Protein AF-A0ABD4SRK1-F1 (afdb_monomer_lite)

Organism: NCBI:txid168471

Structure (mmCIF, N/CA/C/O backbone):
data_AF-A0ABD4SRK1-F1
#
_entry.id   AF-A0ABD4SRK1-F1
#
loop_
_atom_site.group_PDB
_atom_site.id
_atom_site.type_symbol
_atom_site.label_atom_id
_atom_site.label_alt_id
_atom_site.label_comp_id
_atom_site.label_asym_id
_atom_site.label_entity_id
_atom_site.label_seq_id
_atom_site.pdbx_PDB_ins_code
_atom_site.Cartn_x
_atom_site.Cartn_y
_atom_site.Cartn_z
_atom_site.occupancy
_atom_site.B_iso_or_equiv
_atom_site.auth_seq_id
_atom_site.auth_comp_id
_atom_site.auth_asym_id
_atom_site.auth_atom_id
_atom_site.pdbx_PDB_model_num
ATOM 1 N N . MET A 1 1 ? -2.431 10.721 2.602 1.00 72.19 1 MET A N 1
ATOM 2 C CA . MET A 1 1 ? -1.030 11.185 2.454 1.00 72.19 1 MET A CA 1
ATOM 3 C C . MET A 1 1 ? -0.013 10.204 3.034 1.00 72.19 1 MET A C 1
ATOM 5 O O . MET A 1 1 ? 0.941 9.907 2.332 1.00 72.19 1 MET A O 1
ATOM 9 N N . LEU A 1 2 ? -0.227 9.639 4.233 1.00 78.88 2 LEU A N 1
ATOM 10 C CA . LEU A 1 2 ? 0.689 8.650 4.836 1.00 78.88 2 LEU A CA 1
ATOM 11 C C . LEU A 1 2 ? 0.976 7.441 3.930 1.00 78.88 2 LEU A C 1
ATOM 13 O O . LEU A 1 2 ? 2.131 7.106 3.726 1.00 78.88 2 LEU A O 1
ATOM 17 N N . VAL A 1 3 ? -0.052 6.869 3.295 1.00 81.44 3 VAL A N 1
ATOM 18 C CA . VAL A 1 3 ? 0.104 5.719 2.382 1.00 81.44 3 VAL A CA 1
ATOM 19 C C . VAL A 1 3 ? 1.038 6.025 1.203 1.00 81.44 3 VAL A C 1
ATOM 21 O O . VAL A 1 3 ? 1.869 5.194 0.859 1.00 81.44 3 VAL A O 1
ATOM 24 N N . MET A 1 4 ? 0.958 7.226 0.612 1.00 81.94 4 MET A N 1
ATOM 25 C CA . MET A 1 4 ? 1.850 7.613 -0.492 1.00 81.94 4 MET A CA 1
ATOM 26 C C . MET A 1 4 ? 3.301 7.793 -0.032 1.00 81.94 4 MET A C 1
ATOM 28 O O . MET A 1 4 ? 4.215 7.380 -0.737 1.00 81.94 4 MET A O 1
ATOM 32 N N . LEU A 1 5 ? 3.517 8.363 1.156 1.00 85.06 5 LEU A N 1
ATOM 33 C CA . LEU A 1 5 ? 4.852 8.477 1.752 1.00 85.06 5 LEU A CA 1
ATOM 34 C C . LEU A 1 5 ? 5.440 7.099 2.076 1.00 85.06 5 LEU A C 1
ATOM 36 O O . LEU A 1 5 ? 6.577 6.824 1.708 1.00 85.06 5 LEU A O 1
ATOM 40 N N . SER A 1 6 ? 4.660 6.211 2.698 1.00 84.44 6 SER A N 1
ATOM 41 C CA . SER A 1 6 ? 5.088 4.842 2.995 1.00 84.44 6 SER A CA 1
ATOM 42 C C . SER A 1 6 ? 5.397 4.043 1.727 1.00 84.44 6 SER A C 1
ATOM 44 O O . SER A 1 6 ? 6.380 3.309 1.709 1.00 84.44 6 SER A O 1
ATOM 46 N N . LEU A 1 7 ? 4.620 4.226 0.652 1.00 86.62 7 LEU A N 1
ATOM 47 C CA . LEU A 1 7 ? 4.910 3.646 -0.662 1.00 86.62 7 LEU A CA 1
ATOM 48 C C . LEU A 1 7 ? 6.233 4.157 -1.226 1.00 86.62 7 LEU A C 1
ATOM 50 O O . LEU A 1 7 ? 7.061 3.351 -1.620 1.00 86.62 7 LEU A O 1
ATOM 54 N N . LEU A 1 8 ? 6.461 5.472 -1.245 1.00 86.25 8 LEU A N 1
ATOM 55 C CA . LEU A 1 8 ? 7.704 6.045 -1.772 1.00 86.25 8 LEU A CA 1
ATOM 56 C C . LEU A 1 8 ? 8.933 5.567 -0.990 1.00 86.25 8 LEU A C 1
ATOM 58 O O . LEU A 1 8 ? 9.958 5.242 -1.590 1.00 86.25 8 LEU A O 1
ATOM 62 N N . ILE A 1 9 ? 8.824 5.469 0.336 1.00 87.56 9 ILE A N 1
ATOM 63 C CA . ILE A 1 9 ? 9.896 4.946 1.191 1.00 87.56 9 ILE A CA 1
ATOM 64 C C . ILE A 1 9 ? 10.117 3.450 0.922 1.00 87.56 9 ILE A C 1
ATOM 66 O O . ILE A 1 9 ? 11.253 3.030 0.726 1.00 87.56 9 ILE A O 1
ATOM 70 N N . GLY A 1 10 ? 9.050 2.650 0.836 1.00 83.94 10 GLY A N 1
ATOM 71 C CA . GLY A 1 10 ? 9.148 1.225 0.504 1.00 83.94 10 GLY A CA 1
ATOM 72 C C . GLY A 1 10 ? 9.755 0.994 -0.879 1.00 83.94 10 GLY A C 1
ATOM 73 O O . GLY A 1 10 ? 10.690 0.212 -1.028 1.00 83.94 10 GLY A O 1
ATOM 74 N N . MET A 1 11 ? 9.304 1.748 -1.881 1.00 86.75 11 MET A N 1
ATOM 75 C CA . MET A 1 11 ? 9.781 1.654 -3.259 1.00 86.75 11 MET A CA 1
ATOM 76 C C . MET A 1 11 ? 11.261 2.015 -3.382 1.00 86.75 11 MET A C 1
ATOM 78 O O . MET A 1 11 ? 12.018 1.305 -4.042 1.00 86.75 11 MET A O 1
ATOM 82 N N . THR A 1 12 ? 11.686 3.102 -2.733 1.00 85.62 12 THR A N 1
ATOM 83 C CA . THR A 1 12 ? 13.100 3.505 -2.721 1.00 85.62 12 THR A CA 1
ATOM 84 C C . THR A 1 12 ? 13.962 2.514 -1.939 1.00 85.62 12 THR A C 1
ATOM 86 O O . THR A 1 12 ? 15.059 2.199 -2.394 1.00 85.62 12 THR A O 1
ATOM 89 N N . GLY A 1 13 ? 13.450 1.941 -0.844 1.00 83.56 13 GLY A N 1
ATOM 90 C CA . GLY A 1 13 ? 14.094 0.852 -0.108 1.00 83.56 13 GLY A CA 1
ATOM 91 C C . GLY A 1 13 ? 14.309 -0.394 -0.970 1.00 83.56 13 GLY A C 1
ATOM 92 O O . GLY A 1 13 ? 15.446 -0.821 -1.155 1.00 83.56 13 GLY A O 1
ATOM 93 N N . TYR A 1 14 ? 13.252 -0.932 -1.580 1.00 80.75 14 TYR A N 1
ATOM 94 C CA . TYR A 1 14 ? 13.349 -2.096 -2.471 1.00 80.75 14 TYR A CA 1
ATOM 95 C C . TYR A 1 14 ? 14.272 -1.852 -3.666 1.00 80.75 14 TYR A C 1
ATOM 97 O O . TYR A 1 14 ? 14.991 -2.752 -4.098 1.00 80.75 14 TYR A O 1
ATOM 105 N N . ARG A 1 15 ? 14.313 -0.622 -4.186 1.00 80.31 15 ARG A N 1
ATOM 106 C CA . ARG A 1 15 ? 15.232 -0.274 -5.272 1.00 80.31 15 ARG A CA 1
ATOM 107 C C . ARG A 1 15 ? 16.685 -0.203 -4.809 1.00 80.31 15 ARG A C 1
ATOM 109 O O . ARG A 1 15 ? 17.563 -0.644 -5.543 1.00 80.31 15 ARG A O 1
ATOM 116 N N . HIS A 1 16 ? 16.946 0.376 -3.640 1.00 81.38 16 HIS A N 1
ATOM 117 C CA . HIS A 1 16 ? 18.305 0.587 -3.145 1.00 81.38 16 HIS A CA 1
ATOM 118 C C . HIS A 1 16 ? 18.930 -0.699 -2.592 1.00 81.38 16 HIS A C 1
ATOM 120 O O . HIS A 1 16 ? 20.092 -0.973 -2.875 1.00 81.38 16 HIS A O 1
ATOM 126 N N . PHE A 1 17 ? 18.159 -1.495 -1.847 1.00 76.19 17 PHE A N 1
ATOM 127 C CA . PHE A 1 17 ? 18.644 -2.718 -1.203 1.00 76.19 17 PHE A CA 1
ATOM 128 C C . PHE A 1 17 ? 18.509 -3.962 -2.083 1.00 76.19 17 PHE A C 1
ATOM 130 O O . PHE A 1 17 ? 19.391 -4.814 -2.049 1.00 76.19 17 PHE A O 1
ATOM 137 N N . GLU A 1 18 ? 17.448 -4.067 -2.892 1.00 69.25 18 GLU A N 1
ATOM 138 C CA . GLU A 1 18 ? 17.181 -5.273 -3.694 1.00 69.25 18 GLU A CA 1
ATOM 139 C C . GLU A 1 18 ? 17.282 -5.052 -5.208 1.00 69.25 18 GLU A C 1
ATOM 141 O O . GLU A 1 18 ? 17.090 -5.985 -5.985 1.00 69.25 18 GLU A O 1
ATOM 146 N N . SER A 1 19 ? 17.617 -3.842 -5.676 1.00 71.94 19 SER A N 1
ATOM 147 C CA . SER A 1 19 ? 17.764 -3.502 -7.107 1.00 71.94 19 SER A CA 1
ATOM 148 C C . SER A 1 19 ? 16.542 -3.826 -7.992 1.00 71.94 19 SER A C 1
ATOM 150 O O . SER A 1 19 ? 16.625 -3.788 -9.222 1.00 71.94 19 SER A O 1
ATOM 152 N N . MET A 1 20 ? 15.378 -4.070 -7.379 1.00 72.06 20 MET A N 1
ATOM 153 C CA . MET A 1 20 ? 14.131 -4.436 -8.058 1.00 72.06 20 MET A CA 1
ATOM 154 C C . MET A 1 20 ? 13.619 -3.315 -8.967 1.00 72.06 20 MET A C 1
ATOM 156 O O . MET A 1 20 ? 13.916 -2.137 -8.747 1.00 72.06 20 MET A O 1
ATOM 160 N N . SER A 1 21 ? 12.859 -3.648 -10.017 1.00 83.12 21 SER A N 1
ATOM 161 C CA . SER A 1 21 ? 12.257 -2.629 -10.891 1.00 83.12 21 SER A CA 1
ATOM 162 C C . SER A 1 21 ? 11.297 -1.724 -10.106 1.00 83.12 21 SER A C 1
ATOM 164 O O . SER A 1 21 ? 10.735 -2.132 -9.090 1.00 83.12 21 SER A O 1
ATOM 166 N N . TRP A 1 22 ? 11.077 -0.492 -10.574 1.00 82.12 22 TRP A N 1
ATOM 167 C CA . T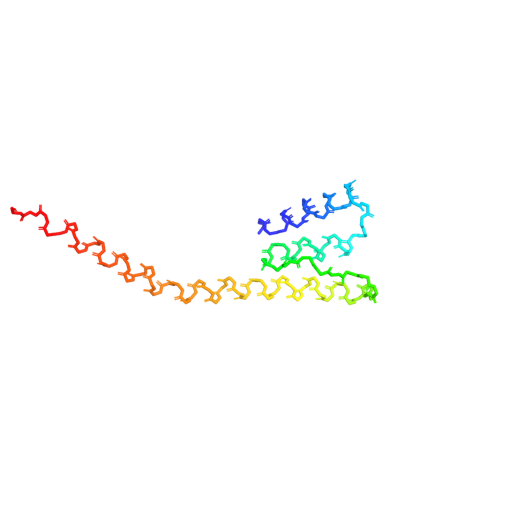RP A 1 22 ? 10.152 0.444 -9.917 1.00 82.12 22 TRP A CA 1
ATOM 168 C C . TRP A 1 22 ? 8.730 -0.123 -9.774 1.00 82.12 22 TRP A C 1
ATOM 170 O O . TRP A 1 22 ? 8.077 0.122 -8.761 1.00 82.12 22 TRP A O 1
ATOM 180 N N . LEU A 1 23 ? 8.267 -0.905 -10.756 1.00 83.56 23 LEU A N 1
ATOM 181 C CA . LEU A 1 23 ? 6.948 -1.544 -10.731 1.00 83.56 23 LEU A CA 1
ATOM 182 C C . LEU A 1 23 ? 6.895 -2.709 -9.737 1.00 83.56 23 LEU A C 1
ATOM 184 O O . LEU A 1 23 ? 5.908 -2.849 -9.019 1.00 83.56 23 LEU A O 1
ATOM 188 N N . ASP A 1 24 ? 7.965 -3.501 -9.643 1.00 83.94 24 ASP A N 1
ATOM 189 C CA . ASP A 1 24 ? 8.059 -4.599 -8.671 1.00 83.94 24 ASP A CA 1
ATOM 190 C C . ASP A 1 24 ? 8.152 -4.067 -7.236 1.00 83.94 24 ASP A C 1
ATOM 192 O O . ASP A 1 24 ? 7.517 -4.595 -6.322 1.00 83.94 24 ASP A O 1
ATOM 196 N N . ALA A 1 25 ? 8.893 -2.975 -7.046 1.00 85.88 25 ALA A N 1
ATOM 197 C CA . ALA A 1 25 ? 9.001 -2.274 -5.776 1.00 85.88 25 ALA A CA 1
ATOM 198 C C . ALA A 1 25 ? 7.655 -1.655 -5.352 1.00 85.88 25 ALA A C 1
ATOM 200 O O . ALA A 1 25 ? 7.293 -1.715 -4.174 1.00 85.88 25 ALA A O 1
ATOM 201 N N . PHE A 1 26 ? 6.891 -1.097 -6.302 1.00 86.69 26 PHE A N 1
ATOM 202 C CA . PHE A 1 26 ? 5.534 -0.594 -6.061 1.00 86.69 26 PHE A CA 1
ATOM 203 C C . PHE A 1 26 ? 4.583 -1.718 -5.651 1.00 86.69 26 PHE A C 1
ATOM 205 O O . PHE A 1 26 ? 3.910 -1.586 -4.631 1.00 86.69 26 PHE A O 1
ATOM 212 N N . LEU A 1 27 ? 4.565 -2.827 -6.400 1.00 86.38 27 LEU A N 1
ATOM 213 C CA . LEU A 1 27 ? 3.726 -3.988 -6.103 1.00 86.38 27 LEU A CA 1
ATOM 214 C C . LEU A 1 27 ? 3.996 -4.515 -4.688 1.00 86.38 27 LEU A C 1
ATOM 216 O O . LEU A 1 27 ? 3.069 -4.618 -3.888 1.00 86.38 27 LEU A O 1
ATOM 220 N N . ASN A 1 28 ? 5.259 -4.799 -4.358 1.00 85.81 28 ASN A N 1
ATOM 221 C CA . ASN A 1 28 ? 5.625 -5.334 -3.046 1.00 85.81 28 ASN A CA 1
ATOM 222 C C . ASN A 1 28 ? 5.285 -4.359 -1.910 1.00 85.81 28 ASN A C 1
ATOM 224 O O . ASN A 1 28 ? 4.716 -4.764 -0.897 1.00 85.81 28 ASN A O 1
ATOM 228 N N . SER A 1 29 ? 5.546 -3.062 -2.098 1.00 87.94 29 SER A N 1
ATOM 229 C CA . SER A 1 29 ? 5.200 -2.038 -1.103 1.00 87.94 29 SER A CA 1
ATOM 230 C C . SER A 1 29 ? 3.683 -1.914 -0.903 1.00 87.94 29 SER A C 1
ATOM 232 O O . SER A 1 29 ? 3.218 -1.825 0.233 1.00 87.94 29 SER A O 1
ATOM 234 N N . ALA A 1 30 ? 2.898 -1.936 -1.987 1.00 87.38 30 ALA A N 1
ATOM 235 C CA . ALA A 1 30 ? 1.436 -1.883 -1.949 1.00 87.38 30 ALA A CA 1
ATOM 236 C C . ALA A 1 30 ? 0.832 -3.088 -1.225 1.00 87.38 30 ALA A C 1
ATOM 238 O O . ALA A 1 30 ? -0.101 -2.937 -0.439 1.00 87.38 30 ALA A O 1
ATOM 239 N N . MET A 1 31 ? 1.381 -4.273 -1.466 1.00 85.31 31 MET A N 1
ATOM 240 C CA . MET A 1 31 ? 0.942 -5.501 -0.821 1.00 85.31 31 MET A CA 1
ATOM 241 C C . MET A 1 31 ? 1.237 -5.518 0.672 1.00 85.31 31 MET A C 1
ATOM 243 O O . MET A 1 31 ? 0.320 -5.764 1.455 1.00 85.31 31 MET A O 1
ATOM 247 N N . LEU A 1 32 ? 2.463 -5.167 1.072 1.00 83.06 32 LEU A N 1
ATOM 248 C CA . LEU A 1 32 ? 2.823 -5.070 2.486 1.00 83.06 32 LEU A CA 1
ATOM 249 C C . LEU A 1 32 ? 1.957 -4.050 3.227 1.00 83.06 32 LEU A C 1
ATOM 251 O O . LEU A 1 32 ? 1.479 -4.333 4.323 1.00 83.06 32 LEU A O 1
ATOM 255 N N . LEU A 1 33 ? 1.698 -2.889 2.617 1.00 83.19 33 LEU A N 1
ATOM 256 C CA . LEU A 1 33 ? 0.787 -1.891 3.184 1.00 83.19 33 LEU A CA 1
ATOM 257 C C . LEU A 1 33 ? -0.666 -2.372 3.226 1.00 83.19 33 LEU A C 1
ATOM 259 O O . LEU A 1 33 ? -1.394 -2.035 4.156 1.00 83.19 33 LEU A O 1
ATOM 263 N N . GLY A 1 34 ? -1.083 -3.164 2.239 1.00 79.00 34 GLY A N 1
ATOM 264 C CA . GLY A 1 34 ? -2.390 -3.814 2.199 1.00 79.00 34 GLY A CA 1
ATOM 265 C C . GLY A 1 34 ? -2.522 -5.022 3.135 1.00 79.00 34 GLY A C 1
AT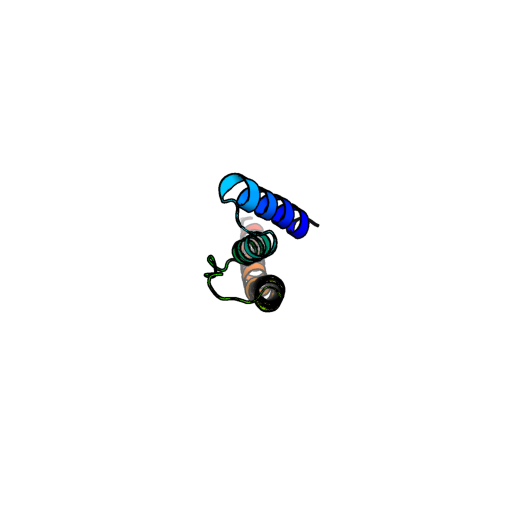OM 266 O O . GLY A 1 34 ? -3.613 -5.577 3.231 1.00 79.00 34 GLY A O 1
ATOM 267 N N . GLY A 1 35 ? -1.448 -5.437 3.817 1.00 76.19 35 GLY A N 1
ATOM 268 C CA . GLY A 1 35 ? -1.434 -6.593 4.718 1.00 76.19 35 GLY A CA 1
ATOM 269 C C . GLY A 1 35 ? -1.369 -7.954 4.016 1.00 76.19 35 GLY A C 1
ATOM 270 O O . GLY A 1 35 ? -1.563 -8.982 4.661 1.00 76.19 35 GLY A O 1
ATOM 271 N N . MET A 1 36 ? -1.097 -7.984 2.710 1.00 69.56 36 MET A N 1
ATOM 272 C CA . MET A 1 36 ? -0.911 -9.210 1.933 1.00 69.56 36 MET A CA 1
ATOM 273 C C . MET A 1 36 ? 0.589 -9.457 1.703 1.00 69.56 36 MET A C 1
ATOM 275 O O . MET A 1 36 ? 1.351 -8.525 1.464 1.00 69.56 36 MET A O 1
ATOM 279 N N . GLY A 1 37 ? 1.035 -10.713 1.812 1.00 68.50 37 GLY A N 1
ATOM 280 C CA . GLY A 1 37 ? 2.450 -11.074 1.648 1.00 68.50 37 GLY A CA 1
ATOM 281 C C . GLY A 1 37 ? 2.990 -10.822 0.227 1.00 68.50 37 GLY A C 1
ATOM 282 O O . GLY A 1 37 ? 2.202 -10.585 -0.685 1.00 68.50 37 GLY A O 1
ATOM 283 N N . PRO A 1 38 ? 4.317 -10.894 0.013 1.00 63.91 38 PRO A N 1
ATOM 284 C CA . PRO A 1 38 ? 4.944 -10.598 -1.279 1.00 63.91 38 PRO A CA 1
ATOM 285 C C . PRO A 1 38 ? 4.370 -11.459 -2.415 1.00 63.91 38 PRO A C 1
ATOM 287 O O . PRO A 1 38 ? 4.386 -12.690 -2.331 1.00 63.91 38 PRO A O 1
ATOM 290 N N . VAL A 1 39 ? 3.886 -10.836 -3.494 1.00 65.12 39 VAL A N 1
ATOM 291 C CA . VAL A 1 39 ? 3.533 -11.564 -4.724 1.00 65.12 39 VAL A CA 1
ATOM 292 C C . VAL A 1 39 ? 4.792 -11.809 -5.529 1.00 65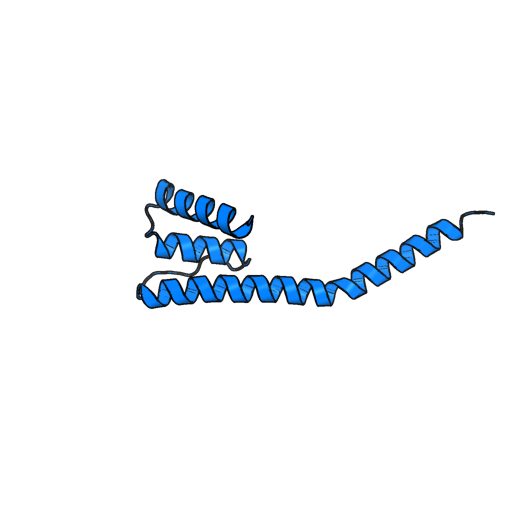.12 39 VAL A C 1
ATOM 294 O O . VAL A 1 39 ? 5.560 -10.891 -5.809 1.00 65.12 39 VAL A O 1
ATOM 297 N N . LYS A 1 40 ? 4.973 -13.064 -5.943 1.00 62.34 40 LYS A N 1
ATOM 298 C CA . LYS A 1 40 ? 5.964 -13.429 -6.952 1.00 62.34 40 LYS A CA 1
ATOM 299 C C . LYS A 1 40 ? 5.687 -12.637 -8.230 1.00 62.34 40 LYS A C 1
ATOM 301 O O . LYS A 1 40 ? 4.665 -12.836 -8.880 1.00 62.34 40 LYS A O 1
ATOM 306 N N . THR A 1 41 ? 6.600 -11.733 -8.559 1.00 65.94 41 THR A N 1
ATOM 307 C CA . THR A 1 41 ? 6.556 -10.856 -9.738 1.00 65.94 41 THR A CA 1
ATOM 308 C C . THR A 1 41 ? 7.096 -11.521 -11.003 1.00 65.94 41 THR A C 1
ATOM 310 O O . THR A 1 41 ? 6.954 -10.965 -12.097 1.00 65.94 41 THR A O 1
ATOM 313 N N . ASP A 1 42 ? 7.704 -12.701 -10.865 1.00 59.84 42 ASP A N 1
ATOM 314 C CA . ASP A 1 42 ? 8.347 -13.428 -11.953 1.00 59.84 42 ASP A CA 1
ATOM 315 C C . ASP A 1 42 ? 7.319 -13.852 -13.011 1.00 59.84 42 ASP A C 1
ATOM 317 O O . ASP A 1 42 ? 6.449 -14.688 -12.769 1.00 59.84 42 ASP A O 1
ATOM 321 N N . GLY A 1 43 ? 7.423 -13.255 -14.201 1.00 66.75 43 GLY A N 1
ATOM 322 C CA . GLY A 1 43 ? 6.600 -13.589 -15.368 1.00 66.75 43 GLY A CA 1
ATOM 323 C C . GLY A 1 43 ? 5.385 -12.688 -15.616 1.00 66.75 43 GLY A C 1
ATOM 324 O O . GLY A 1 43 ? 4.705 -12.875 -16.623 1.00 66.75 43 GLY A O 1
ATOM 325 N N . LEU A 1 44 ? 5.111 -11.690 -14.765 1.00 73.81 44 LEU A N 1
ATOM 326 C CA . LEU A 1 44 ? 4.082 -10.681 -15.051 1.00 73.81 44 LEU A CA 1
ATOM 327 C C . LEU A 1 44 ? 4.596 -9.642 -16.056 1.00 73.81 44 LEU A C 1
ATOM 329 O O . LEU A 1 44 ? 5.718 -9.148 -15.942 1.00 73.81 44 LEU A O 1
ATOM 333 N N . THR A 1 45 ? 3.746 -9.266 -17.012 1.00 82.75 45 THR A N 1
ATOM 334 C CA . THR A 1 45 ? 4.002 -8.120 -17.894 1.00 82.75 45 THR A CA 1
ATOM 335 C C . THR A 1 45 ? 3.960 -6.816 -17.097 1.00 82.75 45 THR A C 1
ATOM 337 O O . THR A 1 45 ? 3.280 -6.733 -16.073 1.00 82.75 45 THR A O 1
ATOM 340 N N . ASP A 1 46 ? 4.630 -5.768 -17.578 1.00 81.81 46 ASP A N 1
ATOM 341 C CA . ASP A 1 46 ? 4.668 -4.462 -16.897 1.00 81.81 46 ASP A CA 1
ATOM 342 C C . ASP A 1 46 ? 3.262 -3.900 -16.615 1.00 81.81 46 ASP A C 1
ATOM 344 O O . ASP A 1 46 ? 2.992 -3.382 -15.530 1.00 81.81 46 ASP A O 1
ATOM 348 N N . ALA A 1 47 ? 2.328 -4.086 -17.554 1.00 83.12 47 ALA A N 1
ATOM 349 C CA . ALA A 1 47 ? 0.924 -3.720 -17.372 1.00 83.12 47 ALA A CA 1
ATOM 350 C C . ALA A 1 47 ? 0.233 -4.565 -16.284 1.00 83.12 47 ALA A C 1
ATOM 352 O O . ALA A 1 47 ? -0.527 -4.031 -15.474 1.00 83.12 47 ALA A O 1
ATOM 353 N N . GLY A 1 48 ? 0.523 -5.870 -16.227 1.00 82.62 48 GLY A N 1
ATOM 354 C CA . GLY A 1 48 ? 0.016 -6.770 -15.190 1.00 82.62 48 GLY A CA 1
ATOM 355 C C . GLY A 1 48 ? 0.523 -6.401 -13.794 1.00 82.62 48 GLY A C 1
ATOM 356 O O . GLY A 1 48 ? -0.257 -6.401 -12.844 1.00 82.62 48 GLY A O 1
ATOM 357 N N . LYS A 1 49 ? 1.796 -6.003 -13.676 1.00 82.38 49 LYS A N 1
ATOM 358 C CA . LYS A 1 49 ? 2.395 -5.521 -12.419 1.00 82.38 49 LYS A CA 1
ATOM 359 C C . LYS A 1 49 ? 1.724 -4.239 -11.926 1.00 82.38 49 LYS A C 1
ATOM 361 O O . LYS A 1 49 ? 1.392 -4.134 -10.746 1.00 82.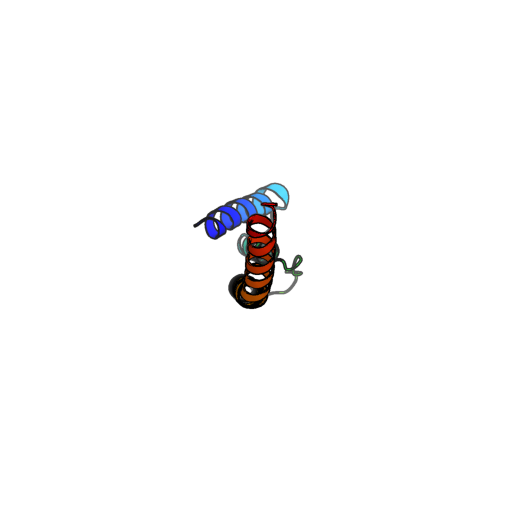38 49 LYS A O 1
ATOM 366 N N . LEU A 1 50 ? 1.465 -3.289 -12.829 1.00 83.12 50 LEU A N 1
ATOM 367 C CA . LEU A 1 50 ? 0.775 -2.043 -12.486 1.00 83.12 50 LEU A CA 1
ATOM 368 C C . LEU A 1 50 ? -0.672 -2.292 -12.036 1.00 83.12 50 LEU A C 1
ATOM 370 O O . LEU A 1 50 ? -1.103 -1.748 -11.017 1.00 83.12 50 LEU A O 1
ATOM 374 N N . PHE A 1 51 ? -1.406 -3.145 -12.755 1.00 84.38 51 PHE A N 1
ATOM 375 C CA . PHE A 1 51 ? -2.767 -3.531 -12.379 1.00 84.38 51 PHE A CA 1
ATOM 376 C C . PHE A 1 51 ? -2.800 -4.220 -11.013 1.00 84.38 51 PHE A C 1
ATOM 378 O O . PHE A 1 51 ? -3.592 -3.842 -10.153 1.00 84.38 51 PHE A O 1
ATOM 385 N N . ALA A 1 52 ? -1.911 -5.189 -10.790 1.00 83.75 52 ALA A N 1
ATOM 386 C CA . ALA A 1 52 ? -1.839 -5.917 -9.533 1.00 83.75 52 ALA A CA 1
ATOM 387 C C . ALA A 1 52 ? -1.513 -4.989 -8.351 1.00 83.75 52 ALA A C 1
ATOM 389 O O . ALA A 1 52 ? -2.110 -5.138 -7.287 1.00 83.75 52 ALA A O 1
ATOM 390 N N . GLY A 1 53 ? -0.651 -3.983 -8.541 1.00 85.75 53 GLY A N 1
ATOM 391 C CA . GLY A 1 53 ? -0.353 -2.987 -7.508 1.00 85.75 53 GLY A CA 1
ATOM 392 C C . GLY A 1 53 ? -1.561 -2.116 -7.155 1.00 85.75 53 GLY A C 1
ATOM 393 O O . GLY A 1 53 ? -1.884 -1.954 -5.979 1.00 85.75 53 GLY A O 1
ATOM 394 N N . LEU A 1 54 ? -2.285 -1.607 -8.159 1.00 85.75 54 LEU A N 1
ATOM 395 C CA . LEU A 1 54 ? -3.514 -0.832 -7.940 1.00 85.75 54 LEU A CA 1
ATOM 396 C C . LEU A 1 54 ? -4.617 -1.674 -7.286 1.00 85.75 54 LEU A C 1
ATOM 398 O O . LEU A 1 54 ? -5.288 -1.209 -6.364 1.00 85.75 54 LEU A O 1
ATOM 402 N N . TYR A 1 55 ? -4.776 -2.922 -7.728 1.00 84.75 55 TYR A N 1
ATOM 403 C CA . TYR A 1 55 ? -5.734 -3.858 -7.151 1.00 84.75 55 TYR A CA 1
ATOM 404 C C . TYR A 1 55 ? -5.390 -4.202 -5.698 1.00 84.75 55 TYR A C 1
ATOM 406 O O . TYR A 1 55 ? -6.277 -4.185 -4.850 1.00 84.75 55 TYR A O 1
ATOM 414 N N . ALA A 1 56 ? -4.116 -4.447 -5.381 1.00 86.00 56 ALA A N 1
ATOM 415 C CA . ALA A 1 56 ? -3.671 -4.719 -4.017 1.00 86.00 56 ALA A CA 1
ATOM 416 C C . ALA A 1 56 ? -3.959 -3.543 -3.069 1.00 86.00 56 ALA A C 1
ATOM 418 O O . ALA A 1 56 ? -4.465 -3.762 -1.968 1.00 86.00 56 ALA A O 1
ATOM 419 N N . LEU A 1 57 ? -3.714 -2.299 -3.508 1.00 87.62 57 LEU A N 1
ATOM 420 C CA . LEU A 1 57 ? -4.064 -1.100 -2.735 1.00 87.62 57 LEU A CA 1
ATOM 421 C C . LEU A 1 57 ? -5.572 -0.991 -2.500 1.00 87.62 57 LEU A C 1
ATOM 423 O O . LEU A 1 57 ? -6.003 -0.722 -1.379 1.00 87.62 57 LEU A O 1
ATOM 427 N N . TYR A 1 58 ? -6.370 -1.203 -3.549 1.00 86.62 58 TYR A N 1
ATOM 428 C CA . TYR A 1 58 ? -7.825 -1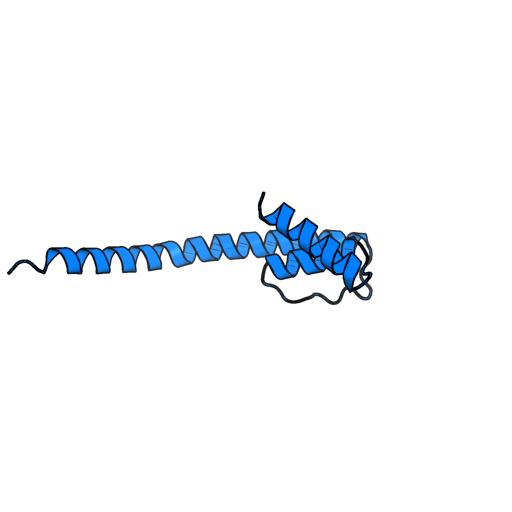.176 -3.447 1.00 86.62 58 TYR A CA 1
ATOM 429 C C . TYR A 1 58 ? -8.333 -2.249 -2.478 1.00 86.62 58 TYR A C 1
ATOM 431 O O . TYR A 1 58 ? -9.063 -1.932 -1.540 1.00 86.62 58 TYR A O 1
ATOM 439 N N . ALA A 1 59 ? -7.899 -3.498 -2.654 1.00 85.88 59 ALA A N 1
ATOM 440 C CA . ALA A 1 59 ? -8.298 -4.621 -1.817 1.00 85.88 59 ALA A CA 1
ATOM 441 C C . ALA A 1 59 ? -7.904 -4.409 -0.347 1.00 85.88 59 ALA A C 1
ATOM 443 O O . ALA A 1 59 ? -8.736 -4.609 0.535 1.00 85.88 59 ALA A O 1
ATOM 444 N N . GLY A 1 60 ? -6.681 -3.937 -0.079 1.00 85.88 60 GLY A N 1
ATOM 445 C CA . GLY A 1 60 ? -6.227 -3.617 1.277 1.00 85.88 60 GLY A CA 1
ATOM 446 C C . GLY A 1 60 ? -7.051 -2.503 1.933 1.00 85.88 60 GLY A C 1
ATOM 447 O O . GLY A 1 60 ? -7.473 -2.635 3.081 1.00 85.88 60 GLY A O 1
ATOM 448 N N . LEU A 1 61 ? -7.353 -1.424 1.203 1.00 87.12 61 LEU A N 1
ATOM 449 C CA . LEU A 1 61 ? -8.150 -0.315 1.736 1.00 87.12 61 LEU A CA 1
ATOM 450 C C . LEU A 1 61 ? -9.602 -0.725 2.003 1.00 87.12 61 LEU A C 1
ATOM 452 O O . LEU A 1 61 ? -10.156 -0.389 3.051 1.00 87.12 61 LEU A O 1
ATOM 456 N N . VAL A 1 62 ? -10.205 -1.476 1.079 1.00 88.19 62 VAL A N 1
ATOM 457 C CA . VAL A 1 62 ? -11.548 -2.039 1.253 1.00 88.19 62 VAL A CA 1
ATOM 458 C C . VAL A 1 62 ? -11.572 -2.987 2.447 1.00 88.19 62 VAL A C 1
ATOM 460 O O . VAL A 1 62 ? -12.482 -2.894 3.265 1.00 88.19 62 VAL A O 1
ATOM 463 N N . PHE A 1 63 ? -10.562 -3.844 2.605 1.00 86.00 63 PHE A N 1
ATOM 464 C CA . PHE A 1 63 ? -10.456 -4.744 3.751 1.00 86.00 63 PHE A CA 1
ATOM 465 C C . PHE A 1 63 ? -10.421 -3.979 5.080 1.00 86.00 63 PHE A C 1
ATOM 467 O O . PHE A 1 63 ? -11.208 -4.280 5.977 1.00 86.00 63 PHE A O 1
ATOM 474 N N . ILE A 1 64 ? -9.577 -2.946 5.194 1.00 87.81 64 ILE A N 1
ATOM 475 C CA . ILE A 1 64 ? -9.502 -2.094 6.392 1.00 87.81 64 ILE A CA 1
ATOM 476 C C . ILE A 1 64 ? -10.843 -1.395 6.653 1.00 87.81 64 ILE A C 1
ATOM 478 O O . ILE A 1 64 ? -11.311 -1.372 7.791 1.00 87.81 64 ILE A O 1
ATOM 482 N N . ALA A 1 65 ? -11.484 -0.850 5.616 1.00 90.19 65 ALA A N 1
ATOM 483 C CA . ALA A 1 65 ? -12.773 -0.174 5.744 1.00 90.19 65 ALA A CA 1
ATOM 484 C C . ALA A 1 65 ? -13.873 -1.126 6.240 1.00 90.19 65 ALA A C 1
ATOM 486 O O . ALA A 1 65 ? -14.585 -0.809 7.194 1.00 90.19 65 ALA A O 1
ATOM 487 N N . VAL A 1 66 ? -13.975 -2.316 5.642 1.00 91.12 66 VAL A N 1
ATOM 488 C CA . VAL A 1 66 ? -14.933 -3.352 6.050 1.00 91.12 66 VAL A CA 1
ATOM 489 C C . VAL A 1 66 ? -14.658 -3.803 7.483 1.00 91.12 66 VAL A C 1
ATOM 491 O O . VAL A 1 66 ? -15.585 -3.866 8.289 1.00 91.12 66 VAL A O 1
ATOM 494 N N . MET A 1 67 ? -13.393 -4.047 7.837 1.00 90.12 67 MET A N 1
ATOM 495 C CA . MET A 1 67 ? -13.007 -4.422 9.198 1.00 90.12 67 MET A CA 1
ATOM 496 C C . MET A 1 67 ? -13.388 -3.336 10.212 1.00 90.12 67 MET A C 1
ATOM 498 O O . MET A 1 67 ? -13.922 -3.645 11.274 1.00 90.12 67 MET A O 1
ATOM 502 N N . GLY A 1 68 ? -13.188 -2.059 9.873 1.00 91.12 68 GLY A N 1
ATOM 503 C CA . GLY A 1 68 ? -13.611 -0.930 10.700 1.00 91.12 68 GLY A CA 1
ATOM 504 C C . GLY A 1 68 ? -15.121 -0.916 10.939 1.00 91.12 68 GLY A C 1
ATOM 505 O O . GLY A 1 68 ? -15.559 -0.782 12.082 1.00 91.12 68 GLY A O 1
ATOM 506 N N . ILE A 1 69 ? -15.925 -1.131 9.895 1.00 92.69 69 ILE A N 1
ATOM 507 C CA . ILE A 1 69 ? -17.392 -1.202 10.004 1.00 92.69 69 ILE A CA 1
ATOM 508 C C . ILE A 1 69 ? -17.821 -2.370 10.902 1.00 92.69 69 ILE A C 1
ATOM 510 O O . ILE A 1 69 ? -18.670 -2.191 11.773 1.00 92.69 69 ILE A O 1
ATOM 514 N N . VAL A 1 70 ? -17.212 -3.547 10.734 1.00 92.44 70 VAL A N 1
ATOM 515 C CA . VAL A 1 70 ? -17.529 -4.747 11.527 1.00 92.44 70 VAL A CA 1
ATOM 516 C C . VAL A 1 70 ? -17.108 -4.593 12.993 1.00 92.44 70 VAL A C 1
ATOM 518 O O . VAL A 1 70 ? -17.845 -5.003 13.890 1.00 92.44 70 VAL A O 1
ATOM 521 N N . LEU A 1 71 ? -15.952 -3.977 13.264 1.00 89.06 71 LEU A N 1
ATOM 522 C CA . LEU A 1 71 ? -15.445 -3.771 14.625 1.00 89.06 71 LEU A CA 1
ATOM 523 C C . LEU A 1 71 ? -16.127 -2.610 15.359 1.00 89.06 71 LEU A C 1
ATOM 525 O O . LEU A 1 71 ? -16.216 -2.648 16.585 1.00 89.06 71 LEU A O 1
ATOM 529 N N . THR A 1 72 ? -16.654 -1.611 14.647 1.00 91.69 72 THR A N 1
ATOM 530 C CA . THR A 1 72 ? -17.354 -0.454 15.236 1.00 91.69 72 THR A CA 1
ATOM 531 C C . THR A 1 72 ? -18.419 -0.843 16.278 1.00 91.69 72 THR A C 1
ATOM 533 O O . THR A 1 72 ? -18.338 -0.349 17.405 1.00 91.69 72 THR A O 1
ATOM 536 N N . PRO A 1 73 ? -19.391 -1.742 16.005 1.00 85.31 73 PRO A N 1
ATOM 537 C CA . PRO A 1 73 ? -20.386 -2.137 17.004 1.00 85.31 73 PRO A CA 1
ATOM 538 C C . PRO A 1 73 ? -19.783 -2.900 18.190 1.00 85.31 73 PRO A C 1
ATOM 540 O O . PRO A 1 73 ? -20.308 -2.808 19.299 1.00 85.31 73 PRO A O 1
ATOM 543 N N . VAL A 1 74 ? -18.685 -3.637 17.990 1.00 86.38 74 VAL A N 1
ATOM 544 C CA . VAL A 1 74 ? -17.990 -4.358 19.069 1.00 86.38 74 VAL A CA 1
ATOM 545 C C . VAL A 1 74 ? -17.329 -3.364 20.016 1.00 86.38 74 VAL A C 1
ATOM 547 O O . VAL A 1 74 ? -17.572 -3.413 21.221 1.00 86.38 74 VAL A O 1
ATOM 550 N N . VAL A 1 75 ? -16.570 -2.412 19.470 1.00 84.25 75 VAL A N 1
ATOM 551 C CA . VAL A 1 75 ? -15.944 -1.331 20.243 1.00 84.25 75 VAL A CA 1
ATOM 552 C C . VAL A 1 75 ? -17.011 -0.502 20.957 1.00 84.25 75 VAL A C 1
ATOM 554 O O . VAL A 1 75 ? -16.884 -0.253 22.153 1.00 84.25 75 VAL A O 1
ATOM 557 N N . HIS A 1 76 ? -18.109 -0.157 20.276 1.00 85.75 76 HIS A N 1
ATOM 558 C CA . HIS A 1 76 ? -19.224 0.578 20.876 1.00 85.75 76 HIS A CA 1
ATOM 559 C C . HIS A 1 76 ? -19.877 -0.192 22.039 1.00 85.75 76 HIS A C 1
ATOM 561 O O . HIS A 1 76 ? -20.174 0.401 23.076 1.00 85.75 76 HIS A O 1
ATOM 567 N N . ARG A 1 77 ? -20.061 -1.519 21.920 1.00 80.44 77 ARG A N 1
ATOM 568 C CA . ARG A 1 77 ? -20.571 -2.370 23.015 1.00 80.44 77 ARG A 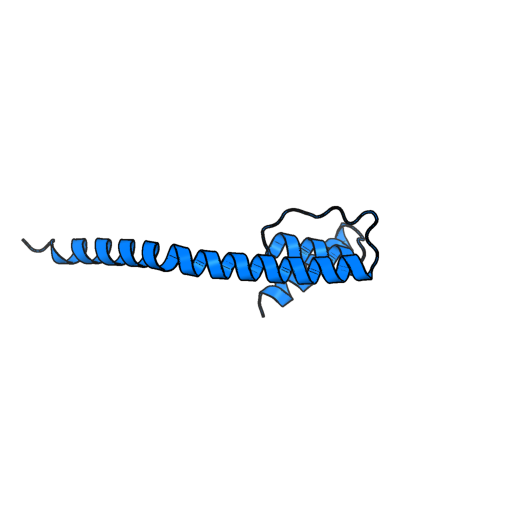CA 1
ATOM 569 C C . ARG A 1 77 ? -19.620 -2.417 24.210 1.00 80.44 77 ARG A C 1
ATOM 571 O O . ARG A 1 77 ? -20.087 -2.335 25.345 1.00 80.44 77 ARG A O 1
ATOM 578 N N . VAL A 1 78 ? -18.314 -2.540 23.975 1.00 81.50 78 VAL A N 1
ATOM 579 C CA . VAL A 1 78 ? -17.302 -2.523 25.045 1.00 81.50 78 VAL A CA 1
ATOM 580 C C . VAL A 1 78 ? -17.311 -1.173 25.764 1.00 81.50 78 VAL A C 1
ATOM 582 O O . VAL A 1 78 ? -17.370 -1.147 26.991 1.00 81.50 78 VAL A O 1
ATOM 585 N N . LEU A 1 79 ? -17.357 -0.063 25.020 1.00 79.50 79 LEU A N 1
ATOM 586 C CA . LEU A 1 79 ? -17.403 1.289 25.586 1.00 79.50 79 LEU A CA 1
ATOM 587 C C . LEU A 1 79 ? -18.666 1.523 26.432 1.00 79.50 79 LEU A C 1
ATOM 589 O O . LEU A 1 79 ? -18.595 2.113 27.509 1.00 79.50 79 LEU A O 1
ATOM 593 N N . HIS A 1 80 ? -19.823 1.036 25.970 1.00 76.62 80 HIS A N 1
ATOM 594 C CA . HIS A 1 80 ? -21.073 1.117 26.731 1.00 76.62 80 HIS A CA 1
ATOM 595 C C . HIS A 1 80 ? -21.037 0.294 28.023 1.00 76.62 80 HIS A C 1
ATOM 597 O O . HIS A 1 80 ? -21.595 0.726 29.030 1.00 76.62 80 HIS A O 1
ATOM 603 N N . ARG A 1 81 ? -20.386 -0.876 28.016 1.00 68.12 81 ARG A N 1
ATOM 604 C CA . ARG A 1 81 ? -20.247 -1.724 29.208 1.00 68.12 81 ARG A CA 1
ATOM 605 C C . ARG A 1 81 ? -19.296 -1.105 30.236 1.00 68.12 81 ARG A C 1
ATOM 607 O O . ARG A 1 81 ? -19.609 -1.122 31.419 1.00 68.12 81 ARG A O 1
ATOM 614 N N . PHE A 1 82 ? -18.210 -0.483 29.778 1.00 63.50 82 PHE A N 1
ATOM 615 C CA . PHE A 1 82 ? -17.226 0.174 30.644 1.00 63.50 82 PHE A CA 1
ATOM 616 C C . PHE A 1 82 ? -17.782 1.436 31.327 1.00 63.50 82 PHE A C 1
ATOM 618 O O . PHE A 1 82 ? -17.571 1.643 32.520 1.00 63.50 82 PHE A O 1
ATOM 625 N N . HIS A 1 83 ? -18.570 2.254 30.616 1.00 60.84 83 HIS A N 1
ATOM 626 C CA . HIS A 1 83 ? -19.242 3.413 31.224 1.00 60.84 83 HIS A CA 1
ATOM 627 C C . HIS A 1 83 ? -20.306 3.032 32.272 1.00 60.84 83 HIS A C 1
ATOM 629 O O . HIS A 1 83 ? -20.671 3.869 33.100 1.00 60.84 83 HIS A O 1
ATOM 635 N N . TRP A 1 84 ? -20.803 1.789 32.271 1.00 53.06 84 TRP A N 1
ATOM 636 C CA . TRP A 1 84 ? -21.741 1.312 33.292 1.00 53.06 84 TRP A CA 1
ATOM 637 C C . TRP A 1 84 ? -21.047 1.022 34.632 1.00 53.06 84 TRP A C 1
ATOM 639 O O . TRP A 1 84 ? -21.632 1.249 35.691 1.00 53.06 84 TRP A O 1
ATOM 649 N N . GLU A 1 85 ? -19.782 0.594 34.611 1.00 56.56 85 GLU A N 1
ATOM 650 C CA . GLU A 1 85 ? -19.010 0.316 35.830 1.00 56.56 85 GLU A CA 1
ATOM 651 C C . GLU A 1 85 ? -18.613 1.592 36.584 1.00 56.56 85 GLU A C 1
ATOM 653 O O . GLU A 1 85 ? -18.610 1.600 37.813 1.00 56.56 85 GLU A O 1
ATOM 658 N N . THR A 1 86 ? -18.394 2.719 35.897 1.00 57.50 86 THR A N 1
ATOM 659 C CA . THR A 1 86 ? -18.023 3.981 36.569 1.00 57.50 86 THR A CA 1
ATOM 660 C C . THR A 1 86 ? -19.189 4.632 37.329 1.00 57.50 86 THR A C 1
ATOM 662 O O . THR A 1 86 ? -18.958 5.416 38.246 1.00 57.50 86 THR A O 1
ATOM 665 N N . ARG A 1 87 ? -20.451 4.305 37.005 1.00 52.91 87 ARG A N 1
ATOM 666 C CA . ARG A 1 87 ? -21.635 4.891 37.671 1.00 52.91 87 ARG A CA 1
ATOM 667 C C . ARG A 1 87 ? -22.175 4.058 38.844 1.00 52.91 87 ARG A C 1
ATOM 669 O O . ARG A 1 87 ? -23.037 4.544 39.568 1.00 52.91 87 ARG A O 1
ATOM 676 N N . SER A 1 88 ? -21.664 2.843 39.061 1.00 53.12 88 SER A N 1
ATOM 677 C CA . SER A 1 88 ? -22.098 1.950 40.152 1.00 53.12 88 SER A CA 1
ATOM 678 C C . SER A 1 88 ? -21.186 1.978 41.391 1.00 53.12 88 SER A C 1
ATOM 680 O O . SER A 1 88 ? -21.491 1.311 42.376 1.00 53.12 88 SER A O 1
ATOM 682 N N . GLY A 1 89 ? -20.086 2.737 41.370 1.00 50.28 89 GLY A N 1
ATOM 683 C CA . GLY A 1 89 ? -19.105 2.822 42.461 1.00 50.28 89 GLY A CA 1
ATOM 684 C C . GLY A 1 89 ? -19.360 3.926 43.493 1.00 50.28 89 GLY A C 1
ATOM 685 O O . GLY A 1 89 ? -18.409 4.436 44.075 1.00 50.28 89 GLY A O 1
ATOM 686 N N . SER A 1 90 ? -20.612 4.344 43.700 1.00 47.25 90 SER A N 1
ATOM 687 C CA . SER A 1 90 ? -20.984 5.206 44.829 1.00 47.25 90 SER A CA 1
ATOM 688 C C . SER A 1 90 ? -22.049 4.507 45.661 1.00 47.25 90 SER A C 1
ATOM 690 O O . SER A 1 90 ? -23.247 4.712 45.461 1.00 47.25 90 SER A O 1
ATOM 692 N N . LYS A 1 91 ? -21.581 3.628 46.544 1.00 40.88 91 LYS A N 1
ATOM 693 C CA . LYS A 1 91 ? -22.127 3.363 47.876 1.00 40.88 91 LYS A CA 1
ATOM 694 C C . LYS A 1 91 ? -21.149 2.505 48.660 1.00 40.88 91 LYS A C 1
ATOM 696 O O . LYS A 1 91 ? -20.638 1.532 48.068 1.00 40.88 91 LYS A O 1
#

pLDDT: mean 78.74, std 11.44, range [40.88, 92.69]

Foldseek 3Di:
DVLVVQLVVQLVVCCVPVVDDSLQSLLQSLQVLLVHHRDDPPPDDSVRSNVNSVVSNVNSVVVVVVVCVVCVVVVVVVVVVVVVVVVPPDD

Secondary structure (DSSP, 8-state):
-HHHHHHHHHHHHHHHHH---HHHHHHHHHHHHTTPPPP--TT--HHHHHHHHHHHHHHHHHHHHHHHHHHHHHHHHHHHHHHHHHTS---

Sequence (91 aa):
MLVMLSLLIGMTGYRHFESMSWLDAFLNSAMLLGGMGPVKTDGLTDAGKLFAGLYALYAGLVFIAVMGIVLTPVVHRVLHRFHWETRSGSK

Radius of gyration: 20.25 Å; chains: 1; bounding box: 41×25×66 Å